Protein AF-A0A8J5TP52-F1 (afdb_monomer)

Solvent-accessible surface area (backbone atoms only — not comparable to full-atom values): 9456 Å² total; per-residue (Å²): 133,86,72,75,62,82,49,72,70,62,74,84,33,36,87,27,84,47,70,35,70,76,68,35,66,65,59,56,48,54,52,48,54,50,52,55,53,56,34,68,36,90,92,50,83,51,65,80,55,38,42,22,53,41,95,36,22,85,38,40,31,18,31,33,12,66,46,39,54,47,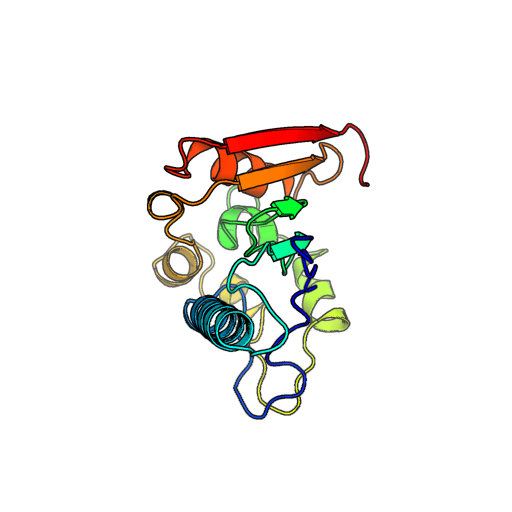69,27,54,42,15,57,96,73,44,74,48,73,59,67,58,66,50,43,53,81,80,64,69,62,46,71,34,60,61,59,63,82,56,49,52,55,75,75,48,72,59,96,44,70,75,48,56,59,34,38,70,71,41,64,73,41,55,64,64,31,46,38,36,32,24,63,64,39,62,81,42,18,32,66,22,34,55,49,45,66,68,46,31,56,26,86,52,64,48,79,46,79,34,76,54,82,130

Foldseek 3Di:
DADADEDEPDQLFQAHADEAEALAVVSLVSVVVVLVVVLPDPVHPSDYFYEYEESRLSTLEYELYAQQCVCAPQDPVLHGDDDCQVCVCVPPVHHPYHYPNSCCCVVVPSDDDVVRVRSGDQLCPAADQHEYEEEPVSPRHRRVRSVVSQVRHPHPNYHYHYYPDHD

Mean predicted aligned error: 6.09 Å

Secondary structure (DSSP, 8-state):
-----EEE---TTTTSSSPB-SS-HHHHHHHHHHHHHHHT-TTS-S--EEEEEGGG--SSEEES--S-HIIIIIEETTEEP-SHHHHHHHHH---SS-B--TTHHHHH--SS-HHHHTTS--GGG--S-EEEEEESTTTTTTHHHHHHHHHH---SSEEEEEESS--

Sequence (167 aa):
MAQYYLFEAADPVGGSERKKGYYSKEVGLDGYDIVEWLASQTWGNGRLALYGASGYAIAIIPVNGMADMYREMASKGGVSEKQFSECYPIFWNWSNNLVEDSLYGTRKHPYFDDYWRSKIPALNKIECPTYIICSWDDHGIHTRGALNAWREISSKEKYLEIHQDQK

Radius of gyration: 16.32 Å; Cα contacts (8 Å, |Δi|>4): 297; chains: 1; bounding box: 40×31×48 Å

Nearest PDB structures (foldseek):
  3ib3-assembly2_B  TM=9.008E-01  e=1.737E-11  Staphylococcus aureus subsp. aureus COL
  3iii-assembly1_A  TM=9.001E-01  e=1.737E-11  Staphylococcus aureus subsp. aureus COL
  3ib3-assembly1_A  TM=8.874E-01  e=2.570E-11  Staphylococcus aureus subsp. aureus COL
  8tav-assembly1_A  TM=5.903E-01  e=5.674E-04  Staphylococcus aureus USA300-0114
  3jwe-assembly1_A  TM=5.433E-01  e=8.961E-04  Homo sapiens

Organism: NCBI:txid485398

InterPro domains:
  IPR000383 Xaa-Pro dipeptidyl-peptidase-like domain [PF02129] (29-56)

Structure (mmCIF, N/CA/C/O backbone):
data_AF-A0A8J5TP52-F1
#
_entry.id   AF-A0A8J5TP52-F1
#
loop_
_atom_site.group_PDB
_atom_site.id
_atom_site.type_symbol
_atom_site.label_atom_id
_atom_site.label_alt_id
_atom_site.label_comp_id
_atom_site.label_asym_id
_atom_site.label_entity_id
_atom_site.label_seq_id
_atom_site.pdbx_PDB_ins_code
_atom_site.Cartn_x
_atom_site.Cartn_y
_atom_site.Cartn_z
_atom_site.occupancy
_atom_site.B_iso_or_equiv
_atom_site.auth_seq_id
_atom_site.auth_comp_id
_atom_site.auth_asym_id
_atom_site.auth_atom_id
_atom_site.pdbx_PDB_model_num
ATOM 1 N N . MET A 1 1 ? -13.549 2.882 29.709 1.00 34.22 1 MET A N 1
ATOM 2 C CA . MET A 1 1 ? -13.096 3.825 28.665 1.00 34.22 1 MET A CA 1
ATOM 3 C C . MET A 1 1 ? -12.302 3.030 27.643 1.00 34.22 1 MET A C 1
ATOM 5 O O . MET A 1 1 ? -11.406 2.311 28.058 1.00 34.22 1 MET A O 1
ATOM 9 N N . ALA A 1 2 ? -12.657 3.076 26.358 1.00 31.14 2 ALA A N 1
ATOM 10 C CA . ALA A 1 2 ? -11.818 2.489 25.315 1.00 31.14 2 ALA A CA 1
ATOM 11 C C . ALA A 1 2 ? -10.663 3.463 25.050 1.00 31.14 2 ALA A C 1
ATOM 13 O O . ALA A 1 2 ? -10.897 4.562 24.553 1.00 31.14 2 ALA A O 1
ATOM 14 N N . GLN A 1 3 ? -9.447 3.105 25.458 1.00 34.34 3 GLN A N 1
ATOM 15 C CA . GLN A 1 3 ? -8.249 3.815 25.020 1.00 34.34 3 GLN A CA 1
ATOM 16 C C . GLN A 1 3 ? -7.985 3.391 23.576 1.00 34.34 3 GLN A C 1
ATOM 18 O O . GLN A 1 3 ? -7.648 2.239 23.316 1.00 34.34 3 GLN A O 1
ATOM 23 N N . TYR A 1 4 ? -8.226 4.302 22.637 1.00 33.44 4 TYR A N 1
ATOM 24 C CA . TYR A 1 4 ? -7.782 4.143 21.259 1.00 33.44 4 TYR A CA 1
ATOM 25 C C . TYR A 1 4 ? -6.332 4.605 21.209 1.00 33.44 4 TYR A C 1
ATOM 27 O O . TYR A 1 4 ? -6.047 5.782 21.424 1.00 33.44 4 TYR A O 1
ATOM 35 N N . TYR A 1 5 ? -5.417 3.671 20.988 1.00 38.84 5 TYR A N 1
ATOM 36 C CA . TYR A 1 5 ? -4.023 4.004 20.747 1.00 38.84 5 TYR A CA 1
ATOM 37 C C . TYR A 1 5 ? -3.851 4.267 19.251 1.00 38.84 5 TYR A C 1
ATOM 39 O O . TYR A 1 5 ? -4.139 3.397 18.429 1.00 38.84 5 TYR A O 1
ATOM 47 N N . LEU A 1 6 ? -3.434 5.487 18.910 1.00 33.88 6 LEU A N 1
ATOM 48 C CA . LEU A 1 6 ? -3.012 5.848 17.563 1.00 33.88 6 LEU A CA 1
ATOM 49 C C . LEU A 1 6 ? -1.550 5.428 17.420 1.00 33.88 6 LEU A C 1
ATOM 51 O O . LEU A 1 6 ? -0.685 5.977 18.101 1.00 33.88 6 LEU A O 1
ATOM 55 N N . PHE A 1 7 ? -1.287 4.446 16.565 1.00 39.75 7 PHE A N 1
ATOM 56 C CA . PHE A 1 7 ? 0.072 4.067 16.203 1.00 39.75 7 PHE A CA 1
ATOM 57 C C . PHE A 1 7 ? 0.377 4.636 14.824 1.00 39.75 7 PHE A C 1
ATOM 59 O O . PHE A 1 7 ? -0.292 4.299 13.848 1.00 39.75 7 PHE A O 1
ATOM 66 N N . GLU A 1 8 ? 1.376 5.511 14.761 1.00 34.34 8 GLU A N 1
ATOM 67 C CA . GLU A 1 8 ? 2.020 5.873 13.507 1.00 34.34 8 GLU A CA 1
ATOM 68 C C . GLU A 1 8 ? 2.921 4.699 13.122 1.00 34.34 8 GLU A C 1
ATOM 70 O O . GLU A 1 8 ? 3.826 4.324 13.873 1.00 34.34 8 GLU A O 1
ATOM 75 N N . ALA A 1 9 ? 2.636 4.062 11.988 1.00 44.00 9 ALA A N 1
ATOM 76 C CA . ALA A 1 9 ? 3.518 3.039 11.454 1.00 44.00 9 ALA A CA 1
ATOM 77 C C . ALA A 1 9 ? 4.800 3.730 10.971 1.00 44.00 9 ALA A C 1
ATOM 79 O O . ALA A 1 9 ? 4.871 4.178 9.835 1.00 44.00 9 ALA A O 1
ATOM 80 N N . ALA A 1 10 ? 5.801 3.865 11.841 1.00 49.28 10 ALA A N 1
ATOM 81 C CA . ALA A 1 10 ? 7.160 4.171 11.411 1.00 49.28 10 ALA A CA 1
ATOM 82 C C . ALA A 1 10 ? 7.679 3.009 10.552 1.00 49.28 10 ALA A C 1
ATOM 84 O O . ALA A 1 10 ? 7.284 1.868 10.789 1.00 49.28 10 ALA A O 1
ATOM 85 N N . ASP A 1 11 ? 8.552 3.294 9.577 1.00 56.56 11 ASP A N 1
ATOM 86 C CA . ASP A 1 11 ? 9.179 2.289 8.709 1.00 56.56 11 ASP A CA 1
ATOM 87 C C . ASP A 1 11 ? 9.684 1.098 9.541 1.00 56.56 11 ASP A C 1
ATOM 89 O O . ASP A 1 11 ? 10.718 1.215 10.212 1.00 56.56 11 ASP A O 1
ATOM 93 N N . PRO A 1 12 ? 8.974 -0.047 9.521 1.00 56.91 12 PRO A N 1
ATOM 94 C CA . PRO A 1 12 ? 9.233 -1.128 10.462 1.00 56.91 12 PRO A CA 1
ATOM 95 C C . PRO A 1 12 ? 10.595 -1.784 10.213 1.00 56.91 12 PRO A C 1
ATOM 97 O O . PRO A 1 12 ? 11.090 -2.534 11.055 1.00 56.91 12 PRO A O 1
ATOM 100 N N . VAL A 1 13 ? 11.230 -1.477 9.075 1.00 59.09 13 VAL A N 1
ATOM 101 C CA . VAL A 1 13 ? 12.462 -2.113 8.616 1.00 59.09 13 VAL A CA 1
ATOM 102 C C . VAL A 1 13 ? 13.685 -1.197 8.734 1.00 59.09 13 VAL A C 1
ATOM 104 O O . VAL A 1 13 ? 14.810 -1.701 8.757 1.00 59.09 13 VAL A O 1
ATOM 107 N N . GLY A 1 14 ? 13.516 0.122 8.879 1.00 58.84 14 GLY A N 1
ATOM 108 C CA . GLY A 1 14 ? 14.626 1.089 8.904 1.00 58.84 14 GLY A CA 1
ATOM 109 C C . GLY A 1 14 ? 15.656 0.823 10.012 1.00 58.84 14 GLY A C 1
ATOM 110 O O . GLY A 1 14 ? 16.861 0.891 9.782 1.00 58.84 14 GLY A O 1
ATOM 111 N N . GLY A 1 15 ? 15.195 0.426 11.200 1.00 67.38 15 GLY A N 1
ATOM 112 C CA . GLY A 1 15 ? 16.063 0.022 12.314 1.00 67.38 15 GLY A CA 1
ATOM 113 C C . GLY A 1 15 ? 16.391 -1.475 12.368 1.00 67.38 15 GLY A C 1
ATOM 114 O O . GLY A 1 15 ? 17.178 -1.892 13.217 1.00 67.38 15 GLY A O 1
ATOM 115 N N . SER A 1 16 ? 15.788 -2.289 11.500 1.00 72.00 16 SER A N 1
ATOM 116 C CA . SER A 1 16 ? 15.846 -3.751 11.583 1.00 72.00 16 SER A CA 1
ATOM 117 C C . SER A 1 16 ? 16.992 -4.352 10.762 1.00 72.00 16 SER A C 1
ATOM 119 O O . SER A 1 16 ? 17.526 -3.722 9.853 1.00 72.00 16 SER A O 1
ATOM 121 N N . GLU A 1 17 ? 17.307 -5.622 11.021 1.00 78.19 17 GLU A N 1
ATOM 122 C CA . GLU A 1 17 ? 18.217 -6.408 10.180 1.00 78.19 17 GLU A CA 1
ATOM 123 C C . GLU A 1 17 ? 17.531 -7.027 8.947 1.00 78.19 17 GLU A C 1
ATOM 125 O O . GLU A 1 17 ? 18.157 -7.800 8.224 1.00 78.19 17 GLU A O 1
ATOM 130 N N . ARG A 1 18 ? 16.249 -6.753 8.668 1.00 79.69 18 ARG A N 1
ATOM 131 C CA . ARG A 1 18 ? 15.592 -7.267 7.453 1.0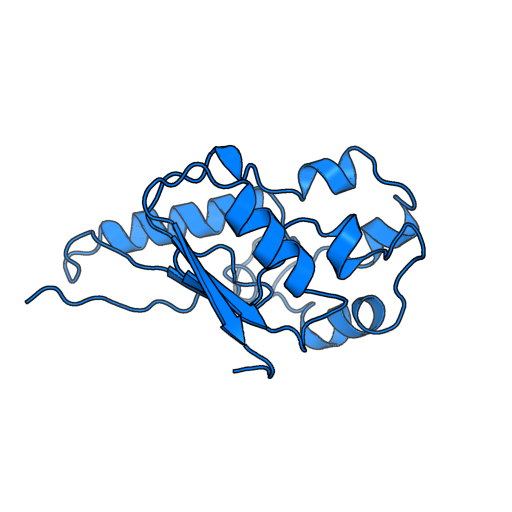0 79.69 18 ARG A CA 1
ATOM 132 C C . ARG A 1 18 ? 15.923 -6.398 6.243 1.00 79.69 18 ARG A C 1
ATOM 134 O O . ARG A 1 18 ? 16.236 -5.219 6.363 1.00 79.69 18 ARG A O 1
ATOM 141 N N . LYS A 1 19 ? 15.828 -6.992 5.050 1.00 83.94 19 LYS A N 1
ATOM 142 C CA . LYS A 1 19 ? 15.932 -6.235 3.798 1.00 83.94 19 LYS A CA 1
ATOM 143 C C . LYS A 1 19 ? 14.686 -5.367 3.637 1.00 83.94 19 LYS A C 1
ATOM 145 O O . LYS A 1 19 ? 13.577 -5.891 3.707 1.00 83.94 19 LYS A O 1
ATOM 150 N N . LYS A 1 20 ? 14.869 -4.075 3.385 1.00 83.12 20 LYS A N 1
ATOM 151 C CA . LYS A 1 20 ? 13.772 -3.128 3.167 1.00 83.12 20 LYS A CA 1
ATOM 152 C C . LYS A 1 20 ? 13.283 -3.205 1.723 1.00 83.12 20 LYS A C 1
ATOM 154 O O . LYS A 1 20 ? 14.081 -3.050 0.803 1.00 83.12 20 LYS A O 1
ATOM 159 N N . GLY A 1 21 ? 11.985 -3.425 1.534 1.00 83.62 21 GLY A N 1
ATOM 160 C CA . GLY A 1 21 ? 11.307 -3.375 0.235 1.00 83.62 21 GLY A CA 1
ATOM 161 C C . GLY A 1 21 ? 10.303 -2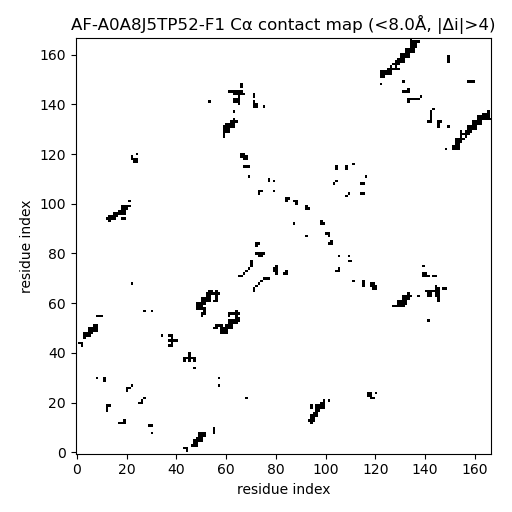.224 0.152 1.00 83.62 21 GLY A C 1
ATOM 162 O O . GLY A 1 21 ? 9.933 -1.641 1.169 1.00 83.62 21 GLY A O 1
ATOM 163 N N . TYR A 1 22 ? 9.840 -1.912 -1.059 1.00 81.69 22 TYR A N 1
ATOM 164 C CA . TYR A 1 22 ? 8.829 -0.880 -1.316 1.00 81.69 22 TYR A CA 1
ATOM 165 C C . TYR A 1 22 ? 7.510 -1.482 -1.792 1.00 81.69 22 TYR A C 1
ATOM 167 O O . TYR A 1 22 ? 7.497 -2.179 -2.811 1.00 81.69 22 TYR A O 1
ATOM 175 N N . TYR A 1 23 ? 6.414 -1.183 -1.074 1.00 80.50 23 TYR A N 1
ATOM 176 C CA . TYR A 1 23 ? 5.044 -1.654 -1.360 1.00 80.50 23 TYR A CA 1
ATOM 177 C C . TYR A 1 23 ? 5.007 -3.129 -1.783 1.00 80.50 23 TYR A C 1
ATOM 179 O O . TYR A 1 23 ? 4.357 -3.517 -2.754 1.00 80.50 23 TYR A O 1
ATOM 187 N N . SER A 1 24 ? 5.784 -3.952 -1.083 1.00 83.75 24 SER A N 1
ATOM 188 C CA . SER A 1 24 ? 5.849 -5.380 -1.336 1.00 83.75 24 SER A CA 1
ATOM 189 C C . SER A 1 24 ? 4.903 -6.121 -0.400 1.00 83.75 24 SER A C 1
ATOM 191 O O . SER A 1 24 ? 4.419 -5.585 0.602 1.00 83.75 24 SER A O 1
ATOM 193 N N . LYS A 1 25 ? 4.650 -7.390 -0.716 1.00 84.06 25 LYS A N 1
ATOM 194 C CA . LYS A 1 25 ? 3.850 -8.262 0.143 1.00 84.06 25 LYS A CA 1
ATOM 195 C C . LYS A 1 25 ? 4.460 -8.381 1.542 1.00 84.06 25 LYS A C 1
ATOM 197 O O . LYS A 1 25 ? 3.723 -8.423 2.518 1.00 84.06 25 LYS A O 1
ATOM 202 N N . GLU A 1 26 ? 5.785 -8.421 1.629 1.00 83.88 26 GLU A N 1
ATOM 203 C CA . GLU A 1 26 ? 6.536 -8.529 2.880 1.00 83.88 26 GLU A CA 1
ATOM 204 C C . GLU A 1 26 ? 6.273 -7.326 3.788 1.00 83.88 26 GLU A C 1
ATOM 206 O O . GLU A 1 26 ? 5.971 -7.524 4.957 1.00 83.88 26 GLU A O 1
ATOM 211 N N . VAL A 1 27 ? 6.259 -6.104 3.240 1.00 81.44 27 VAL A N 1
ATOM 212 C CA . VAL A 1 27 ? 5.909 -4.892 4.005 1.00 81.44 27 VAL A CA 1
ATOM 213 C C . VAL A 1 27 ? 4.484 -4.983 4.562 1.00 81.44 27 VAL A C 1
ATOM 215 O O . VAL A 1 27 ? 4.234 -4.615 5.708 1.00 81.44 27 VAL A O 1
ATOM 218 N N . GLY A 1 28 ? 3.543 -5.519 3.778 1.00 81.50 28 GLY A N 1
ATOM 219 C CA . GLY A 1 28 ? 2.177 -5.764 4.247 1.00 81.50 28 GLY A CA 1
ATOM 220 C C . GLY A 1 28 ? 2.094 -6.804 5.373 1.00 81.50 28 GLY A C 1
ATOM 221 O O . GLY A 1 28 ? 1.282 -6.652 6.283 1.00 81.50 28 GLY A O 1
ATOM 222 N N . LEU A 1 29 ? 2.938 -7.841 5.335 1.00 84.94 29 LEU A N 1
ATOM 223 C CA . LEU A 1 29 ? 3.023 -8.855 6.392 1.00 84.94 29 LEU A CA 1
ATOM 224 C C . LEU A 1 29 ? 3.668 -8.303 7.666 1.00 84.94 29 LEU A C 1
ATOM 226 O O . LEU A 1 29 ? 3.164 -8.576 8.749 1.00 84.94 29 LEU A O 1
ATOM 230 N N . ASP A 1 30 ? 4.708 -7.477 7.548 1.00 83.31 30 ASP A N 1
ATOM 231 C CA . ASP A 1 30 ? 5.301 -6.797 8.704 1.00 83.31 30 ASP A CA 1
ATOM 232 C C . ASP A 1 30 ? 4.255 -5.899 9.398 1.00 83.31 30 ASP A C 1
ATOM 234 O O . ASP A 1 30 ? 4.154 -5.884 10.625 1.00 83.31 30 ASP A O 1
ATOM 238 N N . GLY A 1 31 ? 3.409 -5.207 8.623 1.00 81.44 31 GLY A N 1
ATOM 239 C CA . GLY A 1 31 ? 2.272 -4.450 9.157 1.00 81.44 31 GLY A CA 1
ATOM 240 C C . GLY A 1 31 ? 1.238 -5.328 9.873 1.00 81.44 31 GLY A C 1
ATOM 241 O O . GLY A 1 31 ? 0.761 -4.961 10.947 1.00 81.44 31 GLY A O 1
ATOM 242 N N . TYR A 1 32 ? 0.917 -6.501 9.318 1.00 85.12 32 TYR A N 1
ATOM 243 C CA . TYR A 1 32 ? 0.036 -7.482 9.962 1.00 85.12 32 TYR A CA 1
ATOM 244 C C . TYR A 1 32 ? 0.605 -7.968 11.303 1.00 85.12 32 TYR A C 1
ATOM 246 O O . TYR A 1 32 ? -0.101 -7.937 12.310 1.00 85.12 32 TYR A O 1
ATOM 254 N N . ASP A 1 33 ? 1.886 -8.345 11.341 1.00 87.50 33 ASP A N 1
ATOM 255 C CA . ASP A 1 33 ? 2.553 -8.827 12.555 1.00 87.50 33 ASP A CA 1
ATOM 256 C C . ASP A 1 33 ? 2.544 -7.762 13.665 1.00 87.50 33 ASP A C 1
ATOM 258 O O . ASP A 1 33 ? 2.317 -8.077 14.835 1.00 87.50 33 ASP A O 1
ATOM 262 N N . ILE A 1 34 ? 2.731 -6.486 13.303 1.00 86.19 34 ILE A N 1
ATOM 263 C CA . ILE A 1 34 ? 2.638 -5.357 14.241 1.00 86.19 34 ILE A CA 1
ATOM 264 C C . ILE A 1 34 ? 1.224 -5.225 14.808 1.00 86.19 34 ILE A C 1
ATOM 266 O O . ILE A 1 34 ? 1.072 -5.048 16.018 1.00 86.19 34 ILE A O 1
ATOM 270 N N . VAL A 1 35 ? 0.190 -5.319 13.967 1.00 86.31 35 VAL A N 1
ATOM 271 C CA . VAL A 1 35 ? -1.212 -5.247 14.409 1.00 86.31 35 VAL A CA 1
ATOM 272 C C . VAL A 1 35 ? -1.537 -6.383 15.371 1.00 86.31 35 VAL A C 1
ATOM 274 O O . VAL A 1 35 ? -2.070 -6.125 16.449 1.00 86.31 35 VAL A O 1
ATOM 277 N N . GLU A 1 36 ? -1.178 -7.617 15.027 1.00 89.88 36 GLU A N 1
ATOM 278 C CA . GLU A 1 36 ? -1.424 -8.783 15.881 1.00 89.88 36 GLU A CA 1
ATOM 279 C C . GLU A 1 36 ? -0.681 -8.666 17.216 1.00 89.88 36 GLU A C 1
ATOM 281 O O . GLU A 1 36 ? -1.256 -8.896 18.286 1.00 89.88 36 GLU A O 1
ATOM 286 N N . TRP A 1 37 ? 0.585 -8.236 17.179 1.00 90.81 37 TRP A N 1
ATOM 287 C CA . TRP A 1 37 ? 1.359 -8.004 18.392 1.00 90.81 37 TRP A CA 1
ATOM 288 C C . TRP A 1 37 ? 0.700 -6.941 19.271 1.00 90.81 37 TRP A C 1
ATOM 290 O O . TRP A 1 37 ? 0.450 -7.211 20.446 1.00 90.81 37 TRP A O 1
ATOM 300 N N . LEU A 1 38 ? 0.351 -5.777 18.715 1.00 89.44 38 LEU A N 1
ATOM 301 C CA . LEU A 1 38 ? -0.314 -4.689 19.439 1.00 89.44 38 LEU A CA 1
ATOM 302 C C . LEU A 1 38 ? -1.667 -5.122 20.022 1.00 89.44 38 LEU A C 1
ATOM 304 O O . LEU A 1 38 ? -1.995 -4.758 21.152 1.00 89.44 38 LEU A O 1
ATOM 308 N N . ALA A 1 39 ? -2.439 -5.925 19.289 1.00 90.44 39 ALA A N 1
ATOM 309 C CA . ALA A 1 39 ? -3.752 -6.391 19.723 1.00 90.44 39 ALA A CA 1
ATOM 310 C C . ALA A 1 39 ? -3.661 -7.339 20.931 1.00 90.44 39 ALA A C 1
ATOM 312 O O . ALA A 1 39 ? -4.580 -7.386 21.749 1.00 90.44 39 ALA A O 1
ATOM 313 N N . SER A 1 40 ? -2.545 -8.059 21.078 1.00 94.06 40 SER A N 1
ATOM 314 C CA . SER A 1 40 ? -2.314 -8.996 22.186 1.00 94.06 40 SER A CA 1
ATOM 315 C C . SER A 1 40 ? -1.835 -8.353 23.495 1.00 94.06 40 SER A C 1
ATOM 317 O O . SER A 1 40 ? -1.728 -9.038 24.515 1.00 94.06 40 SER A O 1
ATOM 319 N N . GLN A 1 41 ? -1.532 -7.053 23.503 1.00 94.69 41 GLN A N 1
ATOM 320 C CA . GLN A 1 41 ? -0.914 -6.414 24.661 1.00 94.69 41 GLN A CA 1
ATOM 321 C C . GLN A 1 41 ? -1.900 -6.213 25.819 1.00 94.69 41 GLN A C 1
ATOM 323 O O . GLN A 1 41 ? -3.021 -5.744 25.633 1.00 94.69 41 GLN A O 1
ATOM 328 N N . THR A 1 42 ? -1.457 -6.483 27.052 1.00 95.56 42 THR A N 1
ATOM 329 C CA . THR A 1 42 ? -2.314 -6.442 28.257 1.00 95.56 42 THR A CA 1
ATOM 330 C C . THR A 1 42 ? -2.796 -5.043 28.638 1.00 95.56 42 THR A C 1
ATOM 332 O O . THR A 1 42 ? -3.717 -4.902 29.437 1.00 95.56 42 THR A O 1
ATOM 335 N N . TRP A 1 43 ? -2.148 -4.006 28.110 1.00 92.12 43 TRP A N 1
ATOM 336 C CA . TRP A 1 43 ? -2.525 -2.606 28.303 1.00 92.12 43 TRP A CA 1
ATOM 337 C C . TRP A 1 43 ? -3.528 -2.107 27.249 1.00 92.12 43 TRP A C 1
ATOM 339 O O . TRP A 1 43 ? -4.042 -0.999 27.377 1.00 92.12 43 TRP A O 1
ATOM 349 N N . GLY A 1 44 ? -3.829 -2.910 26.224 1.00 88.38 44 GLY A N 1
ATOM 350 C CA . GLY A 1 44 ? -4.835 -2.622 25.207 1.00 88.38 44 GLY A CA 1
ATOM 351 C C . GLY A 1 44 ? -6.148 -3.375 25.442 1.00 88.38 44 GLY A C 1
ATOM 352 O O . GLY A 1 44 ? -6.253 -4.266 26.279 1.00 88.38 44 GLY A O 1
ATOM 353 N N . ASN A 1 45 ? -7.172 -3.029 24.662 1.00 89.50 45 ASN A N 1
ATOM 354 C CA . ASN A 1 45 ? -8.452 -3.751 24.623 1.00 89.50 45 ASN A CA 1
ATOM 355 C C . ASN A 1 45 ? -8.589 -4.658 23.382 1.00 89.50 45 ASN A C 1
ATOM 357 O O . ASN A 1 45 ? -9.700 -5.070 23.043 1.00 89.50 45 ASN A O 1
ATOM 361 N N . GLY A 1 46 ? -7.483 -4.896 22.669 1.00 88.69 46 GLY A N 1
ATOM 362 C CA . GLY A 1 46 ? -7.434 -5.672 21.429 1.00 88.69 46 GLY A CA 1
ATOM 363 C C . GLY A 1 46 ? -8.036 -4.994 20.195 1.00 88.69 46 GLY A C 1
ATOM 364 O O . GLY A 1 46 ? -8.074 -5.608 19.135 1.00 88.69 46 GLY A O 1
ATOM 365 N N . ARG A 1 47 ? -8.514 -3.745 20.291 1.00 87.81 47 ARG A N 1
ATOM 366 C CA . ARG A 1 47 ? -9.034 -2.980 19.147 1.00 87.81 47 ARG A CA 1
ATOM 367 C C . ARG A 1 47 ? -8.037 -1.907 18.742 1.00 87.81 47 ARG A C 1
ATOM 369 O O . ARG A 1 47 ? -7.638 -1.087 19.564 1.00 87.81 47 ARG A O 1
ATOM 376 N N . LEU A 1 48 ? -7.687 -1.889 17.463 1.00 84.62 48 LEU A N 1
ATOM 377 C CA . LEU A 1 48 ? -6.697 -0.978 16.904 1.00 84.62 48 LEU A CA 1
ATOM 378 C C . LEU A 1 48 ? -7.291 -0.193 15.741 1.00 84.62 48 LEU A C 1
ATOM 380 O O . LEU A 1 48 ? -8.114 -0.704 14.982 1.00 84.62 48 LEU A O 1
ATOM 384 N N . ALA A 1 49 ? -6.835 1.045 15.601 1.00 84.25 49 ALA A N 1
ATOM 385 C CA . ALA A 1 49 ? -7.006 1.838 14.399 1.00 84.25 49 ALA A CA 1
ATOM 386 C C . ALA A 1 49 ? -5.614 2.240 13.914 1.00 84.25 49 ALA A C 1
ATOM 388 O O . ALA A 1 49 ? -4.799 2.731 14.693 1.00 84.25 49 ALA A O 1
ATOM 389 N N . LEU A 1 50 ? -5.353 2.010 12.631 1.00 82.88 50 LEU A N 1
ATOM 390 C CA . LEU A 1 50 ? -4.129 2.451 11.977 1.00 82.88 50 LEU A CA 1
ATOM 391 C C . LEU A 1 50 ? -4.413 3.720 11.190 1.00 82.88 50 LEU A C 1
ATOM 393 O O . LEU A 1 50 ? -5.395 3.780 10.449 1.00 82.88 50 LEU A O 1
ATOM 397 N N . TYR A 1 51 ? -3.520 4.687 11.314 1.00 83.69 51 TYR A N 1
ATOM 398 C CA . TYR A 1 51 ? -3.512 5.921 10.546 1.00 83.69 51 TYR A CA 1
ATOM 399 C C . TYR A 1 51 ? -2.129 6.086 9.929 1.00 83.69 51 TYR A C 1
ATOM 401 O O . TYR A 1 51 ? -1.123 5.819 10.585 1.00 83.69 51 TYR A O 1
ATOM 409 N N . GLY A 1 52 ? -2.076 6.538 8.682 1.00 81.56 52 GLY A N 1
ATOM 410 C CA . GLY A 1 52 ? -0.806 6.777 8.016 1.00 81.56 52 GLY A CA 1
ATOM 411 C C . GLY A 1 52 ? -0.977 7.583 6.745 1.00 81.56 52 GLY A C 1
ATOM 412 O O . GLY A 1 52 ? -2.009 7.492 6.075 1.00 81.56 52 GLY A O 1
ATOM 413 N N . ALA A 1 53 ? 0.049 8.367 6.426 1.00 82.69 53 ALA A N 1
ATOM 414 C CA . ALA A 1 53 ? 0.091 9.194 5.233 1.00 82.69 53 ALA A CA 1
ATOM 415 C C . ALA A 1 53 ? 1.101 8.660 4.209 1.00 82.69 53 ALA A C 1
ATOM 417 O O . ALA A 1 53 ? 2.123 8.079 4.583 1.00 82.69 53 ALA A O 1
ATOM 418 N N . SER A 1 54 ? 0.846 8.890 2.918 1.00 82.44 54 SER A N 1
ATOM 419 C CA . SER A 1 54 ? 1.792 8.589 1.834 1.00 82.44 54 SER A CA 1
ATOM 420 C C . SER A 1 54 ? 2.251 7.113 1.839 1.00 82.44 54 SER A C 1
ATOM 422 O O . SER A 1 54 ? 1.422 6.204 1.738 1.00 82.44 54 SER A O 1
ATOM 424 N N . GLY A 1 55 ? 3.558 6.859 1.982 1.00 71.38 55 GLY A N 1
ATOM 425 C CA . GLY A 1 55 ? 4.181 5.535 2.128 1.00 71.38 55 GLY A CA 1
ATOM 426 C C . GLY A 1 55 ? 3.552 4.646 3.204 1.00 71.38 55 GLY A C 1
ATOM 427 O O . GLY A 1 55 ? 3.512 3.426 3.061 1.00 71.38 55 GLY A O 1
ATOM 428 N N . TYR A 1 56 ? 3.020 5.267 4.256 1.00 68.69 56 TYR A N 1
ATOM 4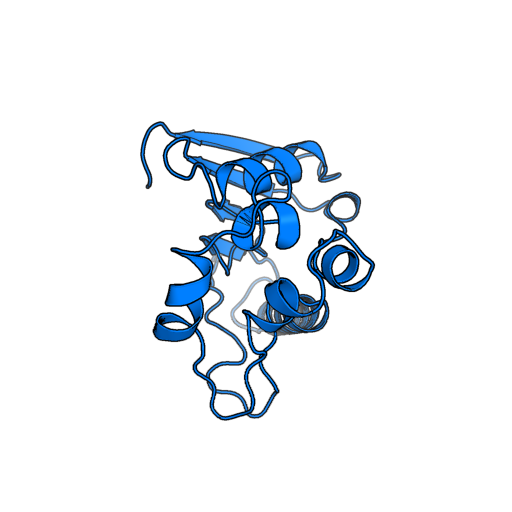29 C CA . TYR A 1 56 ? 2.457 4.599 5.428 1.00 68.69 56 TYR A CA 1
ATOM 430 C C . TYR A 1 56 ? 0.940 4.440 5.364 1.00 68.69 56 TYR A C 1
ATOM 432 O O . TYR A 1 56 ? 0.331 3.928 6.300 1.00 68.69 56 TYR A O 1
ATOM 440 N N . ALA A 1 57 ? 0.308 4.826 4.255 1.00 69.19 57 ALA A N 1
ATOM 441 C CA . ALA A 1 57 ? -1.133 4.696 4.053 1.00 69.19 57 ALA A CA 1
ATOM 442 C C . ALA A 1 57 ? -1.607 3.238 3.841 1.00 69.19 57 ALA A C 1
ATOM 444 O O . ALA A 1 57 ? -2.695 3.000 3.320 1.00 69.19 57 ALA A O 1
ATOM 445 N N . ILE A 1 58 ? -0.823 2.247 4.275 1.00 64.88 58 ILE A N 1
ATOM 446 C CA . ILE A 1 58 ? -1.264 0.864 4.488 1.00 64.88 58 ILE A CA 1
ATOM 447 C C . ILE A 1 58 ? -1.993 0.834 5.843 1.00 64.88 58 ILE A C 1
ATOM 449 O O . ILE A 1 58 ? -1.497 0.315 6.840 1.00 64.88 58 ILE A O 1
ATOM 453 N N . ALA A 1 59 ? -3.145 1.502 5.897 1.00 70.06 59 ALA A N 1
ATOM 454 C CA . ALA A 1 59 ? -3.818 1.873 7.136 1.00 70.06 59 ALA A CA 1
ATOM 455 C C . ALA A 1 59 ? -5.348 1.788 7.012 1.00 70.06 59 ALA A C 1
ATOM 457 O O . ALA A 1 59 ? -5.900 1.738 5.915 1.00 70.06 59 ALA A O 1
ATOM 458 N N . ILE A 1 60 ? -6.030 1.807 8.162 1.00 74.69 60 ILE A N 1
ATOM 459 C CA . ILE A 1 60 ? -7.498 1.890 8.270 1.00 74.69 60 ILE A CA 1
ATOM 460 C C . ILE A 1 60 ? -7.986 3.320 7.975 1.00 74.69 60 ILE A C 1
ATOM 462 O O . ILE A 1 60 ? -9.070 3.525 7.428 1.00 74.69 60 ILE A O 1
ATOM 466 N N . ILE A 1 61 ? -7.167 4.317 8.308 1.00 77.00 61 ILE A N 1
ATOM 467 C CA . ILE A 1 61 ? -7.375 5.725 7.978 1.00 77.00 61 ILE A CA 1
ATOM 468 C C . ILE A 1 61 ? -6.210 6.177 7.084 1.00 77.00 61 ILE A C 1
ATOM 470 O O . ILE A 1 61 ? -5.258 6.792 7.577 1.00 77.00 61 ILE A O 1
ATOM 474 N N . PRO A 1 62 ? -6.205 5.797 5.793 1.00 79.31 62 PRO A N 1
ATOM 475 C CA . PRO A 1 62 ? -5.152 6.202 4.878 1.00 79.31 62 PRO A CA 1
ATOM 476 C C . PRO A 1 62 ? -5.340 7.664 4.467 1.00 79.31 62 PRO A C 1
ATOM 478 O O . PRO A 1 62 ? -6.405 8.059 3.984 1.00 79.31 62 PRO A O 1
ATOM 481 N N . VAL A 1 63 ? -4.281 8.456 4.612 1.00 80.81 63 VAL A N 1
ATOM 482 C CA . VAL A 1 63 ? -4.214 9.839 4.130 1.00 80.81 63 VAL A CA 1
ATOM 483 C C . VAL A 1 63 ? -3.320 9.886 2.912 1.00 80.81 63 VAL A C 1
ATOM 485 O O . VAL A 1 63 ? -2.149 9.530 2.991 1.00 80.81 63 VAL A O 1
ATOM 488 N N . ASN A 1 64 ? -3.860 10.319 1.776 1.00 81.38 64 ASN A N 1
ATOM 489 C CA . ASN A 1 64 ? -3.102 10.454 0.537 1.00 81.38 64 ASN A CA 1
ATOM 490 C C . ASN A 1 64 ? -2.260 9.193 0.251 1.00 81.38 64 ASN A C 1
ATOM 492 O O . ASN A 1 64 ? -1.036 9.235 0.170 1.00 81.38 64 ASN A O 1
ATOM 496 N N . GLY A 1 65 ? -2.920 8.037 0.168 1.00 83.38 65 GLY A N 1
ATOM 497 C CA . GLY A 1 65 ? -2.254 6.758 -0.068 1.00 83.38 65 GLY A CA 1
ATOM 498 C C . GLY A 1 65 ? -2.078 6.423 -1.546 1.00 83.38 65 GLY A C 1
ATOM 499 O O . GLY A 1 65 ? -2.959 6.680 -2.363 1.00 83.38 65 GLY A O 1
ATOM 500 N N . MET A 1 66 ? -0.954 5.789 -1.879 1.00 87.69 66 MET A N 1
ATOM 501 C CA . MET A 1 66 ? -0.733 5.131 -3.173 1.00 87.69 66 MET A CA 1
ATOM 502 C C . MET A 1 66 ? -1.168 3.658 -3.107 1.00 87.69 66 MET A C 1
ATOM 504 O O . MET A 1 66 ? -0.969 2.994 -2.092 1.00 87.69 66 MET A O 1
ATOM 508 N N . ALA A 1 67 ? -1.729 3.142 -4.199 1.00 86.44 67 ALA A N 1
ATOM 509 C CA . ALA A 1 67 ? -2.127 1.742 -4.359 1.00 86.44 67 ALA A CA 1
ATOM 510 C C . ALA A 1 67 ? -1.548 1.088 -5.629 1.00 86.44 67 ALA A C 1
ATOM 512 O O . ALA A 1 67 ? -1.593 -0.128 -5.771 1.00 86.44 67 ALA A O 1
ATOM 513 N N . ASP A 1 68 ? -0.990 1.859 -6.562 1.00 91.19 68 ASP A N 1
ATOM 514 C CA . ASP A 1 68 ? -0.410 1.332 -7.801 1.00 91.19 68 ASP A CA 1
ATOM 515 C C . ASP A 1 68 ? 0.907 2.043 -8.108 1.00 91.19 68 ASP A C 1
ATOM 517 O O . ASP A 1 68 ? 0.933 3.057 -8.808 1.00 91.19 68 ASP A O 1
ATOM 521 N N . MET A 1 69 ? 2.015 1.487 -7.600 1.00 90.19 69 MET A N 1
ATOM 522 C CA . MET A 1 69 ? 3.348 2.085 -7.752 1.00 90.19 69 MET A CA 1
ATOM 523 C C . MET A 1 69 ? 3.706 2.427 -9.198 1.00 90.19 69 MET A C 1
ATOM 525 O O . MET A 1 69 ? 4.377 3.435 -9.427 1.00 90.19 69 MET A O 1
ATOM 529 N N . TYR A 1 70 ? 3.264 1.624 -10.172 1.00 93.62 70 TYR A N 1
ATOM 530 C CA . TYR A 1 70 ? 3.580 1.879 -11.573 1.00 93.62 70 TYR A CA 1
ATOM 531 C C . TYR A 1 70 ? 2.899 3.145 -12.073 1.00 93.62 70 TYR A C 1
ATOM 533 O O . TYR A 1 70 ? 3.561 4.004 -12.642 1.00 93.62 70 TYR A O 1
ATOM 541 N N . ARG A 1 71 ? 1.582 3.263 -11.868 1.00 93.56 71 ARG A N 1
ATOM 542 C CA . ARG A 1 71 ? 0.777 4.358 -12.441 1.00 93.56 71 ARG A CA 1
ATOM 543 C C . ARG A 1 71 ? 0.800 5.639 -11.611 1.00 93.56 71 ARG A C 1
ATOM 545 O O . ARG A 1 71 ? 0.345 6.672 -12.098 1.00 93.56 71 ARG A O 1
ATOM 552 N N . GLU A 1 72 ? 1.261 5.560 -10.366 1.00 90.94 72 GLU A N 1
ATOM 553 C CA . GLU A 1 72 ? 1.183 6.654 -9.391 1.00 90.94 72 GLU A CA 1
ATOM 554 C C . GLU A 1 72 ? 2.560 7.239 -9.080 1.00 90.94 72 GLU A C 1
ATOM 556 O O . GLU A 1 72 ? 2.716 8.458 -9.074 1.00 90.94 72 GLU A O 1
ATOM 561 N N . MET A 1 73 ? 3.595 6.408 -8.945 1.00 89.25 73 MET A N 1
ATOM 562 C CA . MET A 1 73 ? 4.953 6.878 -8.661 1.00 89.25 73 MET A CA 1
ATOM 563 C C . MET A 1 73 ? 5.854 6.764 -9.889 1.00 89.25 73 MET A C 1
ATOM 565 O O . MET A 1 73 ? 6.263 7.790 -10.427 1.00 89.25 73 MET A O 1
ATOM 569 N N . ALA A 1 74 ? 6.072 5.553 -10.404 1.00 91.31 74 ALA A N 1
ATOM 570 C CA . ALA A 1 74 ? 7.104 5.283 -11.404 1.00 91.31 74 ALA A CA 1
ATOM 571 C C . ALA A 1 74 ? 6.813 5.863 -12.797 1.00 91.31 74 ALA A C 1
ATOM 573 O O . ALA A 1 74 ? 7.734 6.242 -13.523 1.00 91.31 74 ALA A O 1
ATOM 574 N N . SER A 1 75 ? 5.553 5.889 -13.228 1.00 92.00 75 SER A N 1
ATOM 575 C CA . SER A 1 75 ? 5.175 6.292 -14.583 1.00 92.00 75 SER A CA 1
ATOM 576 C C . SER A 1 75 ? 3.779 6.901 -14.647 1.00 92.00 75 SER A C 1
ATOM 578 O O . SER A 1 75 ? 2.834 6.427 -14.026 1.00 92.00 75 SER A O 1
ATOM 580 N N . LYS A 1 76 ? 3.622 7.948 -15.458 1.00 91.69 76 LYS A N 1
ATOM 581 C CA . LYS A 1 76 ? 2.344 8.628 -15.692 1.00 91.69 76 LYS A CA 1
ATOM 582 C C . LYS A 1 76 ? 1.928 8.389 -17.135 1.00 91.69 76 LYS A C 1
ATOM 584 O O . LYS A 1 76 ? 2.587 8.846 -18.063 1.00 91.69 76 LYS A O 1
ATOM 589 N N . GLY A 1 77 ? 0.880 7.587 -17.332 1.00 89.56 77 GLY A N 1
ATOM 590 C CA . GLY A 1 77 ? 0.438 7.193 -18.677 1.00 89.56 77 GLY A CA 1
ATOM 591 C C . GLY A 1 77 ? 1.501 6.437 -19.491 1.00 89.56 77 GLY A C 1
ATOM 592 O O . GLY A 1 77 ? 1.481 6.497 -20.714 1.00 89.56 77 GLY A O 1
ATOM 593 N N . GLY A 1 78 ? 2.444 5.758 -18.824 1.00 87.88 78 GLY A N 1
ATOM 594 C CA . GLY A 1 78 ? 3.573 5.062 -19.460 1.00 87.88 78 GLY A CA 1
ATOM 595 C C . GLY A 1 78 ? 4.821 5.926 -19.687 1.00 87.88 78 GLY A C 1
ATOM 596 O O . GLY A 1 78 ? 5.843 5.408 -20.127 1.00 87.88 78 GLY A O 1
ATOM 597 N N . VAL A 1 79 ? 4.776 7.222 -19.363 1.00 91.44 79 VAL A N 1
ATOM 598 C CA . VAL A 1 79 ? 5.960 8.091 -19.354 1.00 91.44 79 VAL A CA 1
ATOM 599 C C . VAL A 1 79 ? 6.638 7.986 -17.993 1.00 91.44 79 VAL A C 1
ATOM 601 O O . VAL A 1 79 ? 6.006 8.266 -16.975 1.00 91.44 79 VAL A O 1
ATOM 604 N N . SER A 1 80 ? 7.916 7.599 -17.974 1.00 90.12 80 SER A N 1
ATOM 605 C CA . SER A 1 80 ? 8.713 7.525 -16.743 1.00 90.12 80 SER A CA 1
ATOM 606 C C . SER A 1 80 ? 8.720 8.866 -16.020 1.00 90.12 80 SER A C 1
ATOM 608 O O . SER A 1 80 ? 9.045 9.898 -16.612 1.00 90.12 80 SER A O 1
ATOM 610 N N . GLU A 1 81 ? 8.420 8.836 -14.729 1.00 90.94 81 GLU A N 1
ATOM 611 C CA . GLU A 1 81 ? 8.563 9.991 -13.856 1.00 90.94 81 GLU A CA 1
ATOM 612 C C . GLU A 1 81 ? 10.031 10.122 -13.415 1.00 90.94 81 GLU A C 1
ATOM 614 O O . GLU A 1 81 ? 10.706 9.113 -13.210 1.00 90.94 81 GLU A O 1
ATOM 619 N N . LYS A 1 82 ? 10.552 11.354 -13.376 1.00 88.06 82 LYS A N 1
ATOM 620 C CA . LYS A 1 82 ? 11.993 11.633 -13.214 1.00 88.06 82 LYS A CA 1
ATOM 621 C C . LYS A 1 82 ? 12.325 12.662 -12.131 1.00 88.06 82 LYS A C 1
ATOM 623 O O . LYS A 1 82 ? 13.483 13.013 -11.965 1.00 88.06 82 LYS A O 1
ATOM 628 N N . GLN A 1 83 ? 11.333 13.204 -11.438 1.00 88.31 83 GLN A N 1
ATOM 629 C CA . GLN A 1 83 ? 11.530 14.201 -10.390 1.00 88.31 83 GLN A CA 1
ATOM 630 C C . GLN A 1 83 ? 11.451 13.520 -9.026 1.00 88.31 83 GLN A C 1
ATOM 632 O O . GLN A 1 83 ? 12.477 13.266 -8.396 1.00 88.31 83 GLN A O 1
ATOM 637 N N . PHE A 1 84 ? 10.242 13.172 -8.590 1.00 86.62 84 PHE A N 1
ATOM 638 C CA . PHE A 1 84 ? 10.009 12.607 -7.270 1.00 86.62 84 PHE A CA 1
ATOM 639 C C . PHE A 1 84 ? 10.659 11.231 -7.120 1.00 86.62 84 PHE A C 1
ATOM 641 O O . PHE A 1 84 ? 11.339 10.975 -6.135 1.00 86.62 84 PHE A O 1
ATOM 648 N N . SER A 1 85 ? 10.537 10.357 -8.118 1.00 86.75 85 SER A N 1
ATOM 649 C CA . SER A 1 85 ? 11.104 9.005 -8.076 1.00 86.75 85 SER A CA 1
ATOM 650 C C . SER A 1 85 ? 12.632 9.014 -7.996 1.00 86.75 85 SER A C 1
ATOM 652 O O . SER A 1 85 ? 13.206 8.140 -7.352 1.00 86.75 85 SER A O 1
ATOM 654 N N . GLU A 1 86 ? 13.297 9.998 -8.615 1.00 87.38 86 GLU A N 1
ATOM 655 C CA . GLU A 1 86 ? 14.761 10.128 -8.569 1.00 87.38 86 GLU A CA 1
ATOM 656 C C . GLU A 1 86 ? 15.257 10.709 -7.238 1.00 87.38 86 GLU A C 1
ATOM 658 O O . GLU A 1 86 ? 16.327 10.319 -6.770 1.00 87.38 86 GLU A O 1
ATOM 663 N N . CYS A 1 87 ? 14.484 11.589 -6.589 1.00 87.94 87 CYS A N 1
ATOM 664 C CA . CYS A 1 87 ? 14.847 12.130 -5.277 1.00 87.94 87 CYS A CA 1
ATOM 665 C C . CYS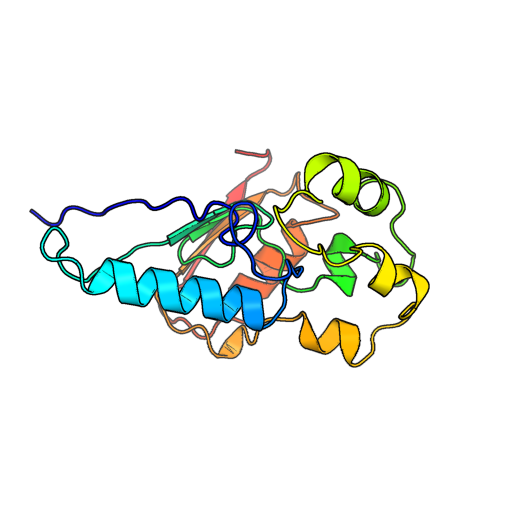 A 1 87 ? 14.393 11.246 -4.104 1.00 87.94 87 CYS A C 1
ATOM 667 O O . CYS A 1 87 ? 14.993 11.304 -3.034 1.00 87.94 87 CYS A O 1
ATOM 669 N N . TYR A 1 88 ? 13.397 10.380 -4.297 1.00 85.62 88 TYR A N 1
ATOM 670 C CA . TYR A 1 88 ? 12.852 9.500 -3.262 1.00 85.62 88 TYR A CA 1
ATOM 671 C C . TYR A 1 88 ? 13.918 8.654 -2.533 1.00 85.62 88 TYR A C 1
ATOM 673 O O . TYR A 1 88 ? 13.912 8.651 -1.299 1.00 85.62 88 TYR A O 1
ATOM 681 N N . PRO A 1 89 ? 14.893 8.016 -3.224 1.00 83.81 89 PRO A N 1
ATOM 682 C CA . PRO A 1 89 ? 16.020 7.354 -2.568 1.00 83.81 89 PRO A CA 1
ATOM 683 C C . PRO A 1 89 ? 16.785 8.224 -1.573 1.00 83.81 89 PRO A C 1
ATOM 685 O O . PRO A 1 89 ? 17.218 7.730 -0.539 1.00 83.81 89 PRO A O 1
ATOM 688 N N . ILE A 1 90 ? 16.969 9.508 -1.883 1.00 83.56 90 ILE A N 1
ATOM 689 C CA . ILE A 1 90 ? 17.786 10.425 -1.079 1.00 83.56 90 ILE A CA 1
ATOM 690 C C . ILE A 1 90 ? 17.159 10.617 0.304 1.00 83.56 90 ILE A C 1
ATOM 692 O O . ILE A 1 90 ? 17.878 10.727 1.293 1.00 83.56 90 ILE A O 1
ATOM 696 N N . PHE A 1 91 ? 15.829 10.632 0.367 1.00 81.44 91 PHE A N 1
ATOM 697 C CA . PHE A 1 91 ? 15.086 10.878 1.598 1.00 81.44 91 PHE A CA 1
ATOM 698 C C . PHE A 1 91 ? 14.709 9.594 2.341 1.00 81.44 91 PHE A C 1
ATOM 700 O O . PHE A 1 91 ? 14.580 9.622 3.562 1.00 81.44 91 PHE A O 1
ATOM 707 N N . TRP A 1 92 ? 14.524 8.478 1.622 1.00 78.19 92 TRP A N 1
ATOM 708 C CA . TRP A 1 92 ? 13.857 7.296 2.179 1.00 78.19 92 TRP A CA 1
ATOM 709 C C . TRP A 1 92 ? 14.635 5.977 2.042 1.00 78.19 92 TRP A C 1
ATOM 711 O O . TRP A 1 92 ? 14.226 4.986 2.653 1.00 78.19 92 TRP A O 1
ATOM 721 N N . ASN A 1 93 ? 15.779 5.924 1.341 1.00 81.38 93 ASN A N 1
ATOM 722 C CA . ASN A 1 93 ? 16.616 4.713 1.273 1.00 81.38 93 ASN A CA 1
ATOM 723 C C . ASN A 1 93 ? 17.593 4.599 2.457 1.00 81.38 93 ASN A C 1
ATOM 725 O O . ASN A 1 93 ? 18.807 4.520 2.262 1.00 81.38 93 ASN A O 1
ATOM 729 N N . TRP A 1 94 ? 17.074 4.528 3.682 1.00 78.44 94 TRP A N 1
ATOM 730 C CA . TRP A 1 94 ? 17.877 4.212 4.866 1.00 78.44 94 TRP A CA 1
ATOM 731 C C . TRP A 1 94 ? 17.359 2.962 5.574 1.00 78.44 94 TRP A C 1
ATOM 733 O O . TRP A 1 94 ? 16.162 2.815 5.814 1.00 78.44 94 TRP A O 1
ATOM 743 N N . SER A 1 95 ? 18.279 2.048 5.878 1.00 83.31 95 SER A N 1
ATOM 744 C CA . SER A 1 95 ? 18.071 0.879 6.731 1.00 83.31 95 SER A CA 1
ATOM 745 C C . SER A 1 95 ? 19.418 0.421 7.298 1.00 83.31 95 SER A C 1
ATOM 747 O O . SER A 1 95 ? 20.466 0.691 6.707 1.00 83.31 95 SER A O 1
ATOM 749 N N . ASN A 1 96 ? 19.392 -0.304 8.418 1.00 85.19 96 ASN A N 1
ATOM 750 C CA . ASN A 1 96 ? 20.555 -1.019 8.951 1.00 85.19 96 ASN A CA 1
ATOM 751 C C . ASN A 1 96 ? 20.966 -2.241 8.097 1.00 85.19 96 ASN A C 1
ATOM 753 O O . ASN A 1 96 ? 21.999 -2.853 8.368 1.00 85.19 96 ASN A O 1
ATOM 757 N N . ASN A 1 97 ? 20.194 -2.600 7.062 1.00 86.44 97 ASN A N 1
ATOM 758 C CA . ASN A 1 97 ? 20.532 -3.639 6.084 1.00 86.44 97 ASN A CA 1
ATOM 759 C C . ASN A 1 97 ? 20.214 -3.187 4.636 1.00 86.44 97 ASN A C 1
ATOM 761 O O . ASN A 1 97 ? 19.989 -2.009 4.366 1.00 86.44 97 ASN A O 1
ATOM 765 N N . LEU A 1 98 ? 20.240 -4.114 3.671 1.00 87.56 98 LEU A N 1
ATOM 766 C CA . LEU A 1 98 ? 19.987 -3.861 2.254 1.00 87.56 98 LEU A CA 1
ATOM 767 C C . LEU A 1 98 ? 18.608 -3.233 2.031 1.00 87.56 98 LEU A C 1
ATOM 769 O O . LEU A 1 98 ? 17.592 -3.754 2.491 1.00 87.56 98 LEU A O 1
ATOM 773 N N . VAL A 1 99 ? 18.586 -2.169 1.234 1.00 87.44 99 VAL A N 1
ATOM 774 C CA . VAL A 1 99 ? 17.369 -1.489 0.784 1.00 87.44 99 VAL A CA 1
ATOM 775 C C . VAL A 1 99 ? 17.142 -1.797 -0.695 1.00 87.44 99 VAL A C 1
ATOM 777 O O . VAL A 1 99 ? 18.087 -1.770 -1.485 1.00 87.44 99 VAL A O 1
ATOM 780 N N . GLU A 1 100 ? 15.899 -2.104 -1.072 1.00 86.94 100 GLU A N 1
ATOM 781 C CA . GLU A 1 100 ? 15.479 -2.216 -2.469 1.00 86.94 100 GLU A CA 1
ATOM 782 C C . GLU A 1 100 ? 15.822 -0.919 -3.210 1.00 86.94 100 GLU A C 1
ATOM 784 O O . GLU A 1 100 ? 15.524 0.185 -2.761 1.00 86.94 100 GLU A O 1
ATOM 789 N N . ASP A 1 101 ? 16.445 -1.044 -4.377 1.00 88.44 101 ASP A N 1
ATOM 790 C CA . ASP A 1 101 ? 16.643 0.095 -5.261 1.00 88.44 101 ASP A CA 1
ATOM 791 C C . ASP A 1 101 ? 15.289 0.492 -5.864 1.00 88.44 101 ASP A C 1
ATOM 793 O O . ASP A 1 101 ? 14.778 -0.183 -6.758 1.00 88.44 101 ASP A O 1
ATOM 797 N N . SER A 1 102 ? 14.699 1.586 -5.377 1.00 83.38 102 SER A N 1
ATOM 798 C CA . SER A 1 102 ? 13.376 2.048 -5.816 1.00 83.38 102 SER A CA 1
ATOM 799 C C . SER A 1 102 ? 13.310 2.398 -7.309 1.00 83.38 102 SER A C 1
ATOM 801 O O . SER A 1 102 ? 12.227 2.385 -7.893 1.00 83.38 102 SER A O 1
ATOM 803 N N . LEU A 1 103 ? 14.452 2.650 -7.959 1.00 88.81 103 LEU A N 1
ATOM 804 C CA . LEU A 1 103 ? 14.544 2.908 -9.396 1.00 88.81 103 LEU A CA 1
ATOM 805 C C . LEU A 1 103 ? 14.764 1.628 -10.219 1.00 88.81 103 LEU A C 1
ATOM 807 O O . LEU A 1 103 ? 14.723 1.678 -11.453 1.00 88.81 103 LEU A O 1
ATOM 811 N N . TYR A 1 104 ? 14.992 0.475 -9.578 1.00 91.12 104 TYR A N 1
ATOM 812 C CA . TYR A 1 104 ? 15.136 -0.813 -10.260 1.00 91.12 104 TYR A CA 1
ATOM 813 C C . TYR A 1 104 ? 13.930 -1.100 -11.151 1.00 91.12 104 TYR A C 1
ATOM 815 O O . TYR A 1 104 ? 14.108 -1.379 -12.339 1.00 91.12 104 TYR A O 1
ATOM 823 N N . GLY A 1 105 ? 12.725 -0.961 -10.590 1.00 90.25 105 GLY A N 1
ATOM 824 C CA . GLY A 1 105 ? 11.467 -1.156 -11.301 1.00 90.25 105 GLY A CA 1
ATOM 825 C C . GLY A 1 105 ? 11.408 -0.320 -12.570 1.00 90.25 105 GLY A C 1
ATOM 826 O O . GLY A 1 105 ? 11.288 -0.859 -13.663 1.00 90.25 105 GLY A O 1
ATOM 827 N N . THR A 1 106 ? 11.599 0.993 -12.452 1.00 90.19 106 THR A N 1
ATOM 828 C CA . THR A 1 106 ? 11.537 1.918 -13.593 1.00 90.19 106 THR A CA 1
ATOM 829 C C . THR A 1 106 ? 12.548 1.575 -14.692 1.00 90.19 106 THR A C 1
ATOM 831 O O . THR A 1 106 ? 12.239 1.687 -15.877 1.00 90.19 106 THR A O 1
ATOM 834 N N . ARG A 1 107 ? 13.759 1.123 -14.332 1.00 91.50 107 ARG A N 1
ATOM 835 C CA . ARG A 1 107 ? 14.820 0.813 -15.309 1.00 91.50 107 ARG A CA 1
ATOM 836 C C . ARG A 1 107 ? 14.705 -0.571 -15.943 1.00 91.50 107 ARG A C 1
ATOM 838 O O . ARG A 1 107 ? 15.165 -0.750 -17.069 1.00 91.50 107 ARG A O 1
ATOM 845 N N . LYS A 1 108 ? 14.199 -1.568 -15.214 1.00 95.62 108 LYS A N 1
ATOM 846 C CA . LYS A 1 108 ? 14.160 -2.975 -15.658 1.00 95.62 108 LYS A CA 1
ATOM 847 C C . LYS A 1 108 ? 12.778 -3.437 -16.103 1.00 95.62 108 LYS A C 1
ATOM 849 O O . LYS A 1 108 ? 12.698 -4.344 -16.923 1.00 95.62 108 LYS A O 1
ATOM 854 N N . HIS A 1 109 ? 11.736 -2.758 -15.644 1.00 94.69 109 HIS A N 1
ATOM 855 C CA . HIS A 1 109 ? 10.336 -3.029 -15.938 1.00 94.69 109 HIS A CA 1
ATOM 856 C C . HIS A 1 109 ? 9.681 -1.754 -16.506 1.00 94.69 109 HIS A C 1
ATOM 858 O O . HIS A 1 109 ? 8.881 -1.109 -15.835 1.00 94.69 109 HIS A O 1
ATOM 864 N N . PRO A 1 110 ? 10.023 -1.319 -17.736 1.00 92.62 110 PRO A N 1
ATOM 865 C CA . PRO A 1 110 ? 9.498 -0.065 -18.298 1.00 92.62 110 PRO A CA 1
ATOM 866 C C . PRO A 1 110 ? 7.985 -0.109 -18.588 1.00 92.62 110 PRO A C 1
ATOM 868 O O . PRO A 1 110 ? 7.328 0.928 -18.697 1.00 92.62 110 PRO A O 1
ATOM 871 N N . TYR A 1 111 ? 7.418 -1.309 -18.703 1.00 94.56 111 TYR A N 1
ATOM 872 C CA . TYR A 1 111 ? 6.000 -1.540 -18.957 1.00 94.56 111 TYR A CA 1
ATOM 873 C C . TYR A 1 111 ? 5.328 -2.179 -17.750 1.00 94.56 111 TYR A C 1
ATOM 875 O O . TYR A 1 111 ? 5.988 -2.777 -16.906 1.00 94.56 111 TYR A O 1
ATOM 883 N N . PHE A 1 112 ? 3.999 -2.091 -17.701 1.00 95.88 112 PHE A N 1
ATOM 884 C CA . PHE A 1 112 ? 3.215 -2.760 -16.672 1.00 95.88 112 PHE A CA 1
ATOM 885 C C . PHE A 1 112 ? 3.239 -4.283 -16.862 1.00 95.88 112 PHE A C 1
ATOM 887 O O . PHE A 1 112 ? 2.515 -4.826 -17.700 1.00 95.88 112 PHE A O 1
ATOM 894 N N . ASP A 1 113 ? 4.059 -4.958 -16.066 1.00 96.06 113 ASP A N 1
ATOM 895 C CA . ASP A 1 113 ? 4.248 -6.404 -16.053 1.00 96.06 113 ASP A CA 1
ATOM 896 C C . ASP A 1 113 ? 4.000 -6.986 -14.649 1.00 96.06 113 ASP A C 1
ATOM 898 O O . ASP A 1 113 ? 3.427 -6.330 -13.772 1.00 96.06 113 ASP A O 1
ATOM 902 N N . ASP A 1 114 ? 4.389 -8.241 -14.436 1.00 96.25 114 ASP A N 1
ATOM 903 C CA . ASP A 1 114 ? 4.121 -8.946 -13.183 1.00 96.25 114 ASP A CA 1
ATOM 904 C C . ASP A 1 114 ? 4.892 -8.380 -11.983 1.00 96.25 114 ASP A C 1
ATOM 906 O O . ASP A 1 114 ? 4.391 -8.477 -10.862 1.00 96.25 114 ASP A O 1
ATOM 910 N N . TYR A 1 115 ? 6.036 -7.716 -12.197 1.00 94.12 115 TYR A N 1
ATOM 911 C CA . TYR A 1 115 ? 6.754 -7.014 -11.126 1.00 94.12 115 TYR A CA 1
ATOM 912 C C . TYR A 1 115 ? 5.919 -5.852 -10.579 1.00 94.12 115 TYR A C 1
ATOM 914 O O . TYR A 1 115 ? 5.768 -5.686 -9.369 1.00 94.12 115 TYR A O 1
ATOM 922 N N . TRP A 1 116 ? 5.315 -5.058 -11.463 1.00 94.12 116 TRP A N 1
ATOM 923 C CA . TRP A 1 116 ? 4.435 -3.974 -11.029 1.00 94.12 116 TRP A CA 1
ATOM 924 C C . TRP A 1 116 ? 3.119 -4.488 -10.472 1.00 94.12 116 TRP A C 1
ATOM 926 O O . TRP A 1 116 ? 2.619 -3.959 -9.481 1.00 94.12 116 TRP A O 1
ATOM 936 N N . ARG A 1 117 ? 2.570 -5.547 -11.074 1.00 94.62 117 ARG A N 1
ATOM 937 C CA . ARG A 1 117 ? 1.339 -6.185 -10.604 1.00 94.62 117 ARG A CA 1
ATOM 938 C C . ARG A 1 117 ? 1.495 -6.731 -9.181 1.00 94.62 117 A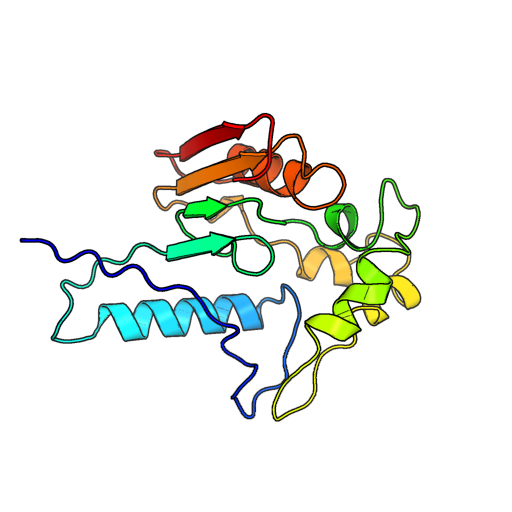RG A C 1
ATOM 940 O O . ARG A 1 117 ? 0.546 -6.638 -8.411 1.00 94.62 117 ARG A O 1
ATOM 947 N N . SER A 1 118 ? 2.675 -7.236 -8.805 1.00 91.19 118 SER A N 1
ATOM 948 C CA . SER A 1 118 ? 2.932 -7.730 -7.443 1.00 91.19 118 SER A CA 1
ATOM 949 C C . SER A 1 118 ? 2.990 -6.635 -6.376 1.00 91.19 118 SER A C 1
ATOM 951 O O . SER A 1 118 ? 2.931 -6.952 -5.192 1.00 91.19 118 SER A O 1
ATOM 953 N N . LYS A 1 119 ? 3.112 -5.364 -6.778 1.00 88.94 119 LYS A N 1
ATOM 954 C CA . LYS A 1 119 ? 3.136 -4.194 -5.884 1.00 88.94 119 LYS A CA 1
ATOM 955 C C . LYS A 1 119 ? 1.775 -3.490 -5.776 1.00 88.94 119 LYS A C 1
ATOM 957 O O . LYS A 1 119 ? 1.684 -2.413 -5.194 1.00 88.94 119 LYS A O 1
ATOM 962 N N . ILE A 1 120 ? 0.721 -4.082 -6.343 1.00 90.50 120 ILE A N 1
ATOM 963 C CA . ILE A 1 120 ? -0.663 -3.627 -6.170 1.00 90.50 120 ILE A CA 1
ATOM 964 C C . ILE A 1 120 ? -1.291 -4.442 -5.029 1.00 90.50 120 ILE A C 1
ATOM 966 O O . ILE A 1 120 ? -1.329 -5.675 -5.116 1.00 90.50 120 ILE A O 1
ATOM 970 N N . PRO A 1 121 ? -1.801 -3.802 -3.961 1.00 88.62 121 PRO A N 1
ATOM 971 C CA . PRO A 1 121 ? -2.483 -4.508 -2.893 1.00 88.62 121 PRO A CA 1
ATOM 972 C C . PRO A 1 121 ? -3.812 -5.079 -3.400 1.00 88.62 121 PRO A C 1
ATOM 974 O O . PRO A 1 121 ? -4.475 -4.510 -4.267 1.00 88.62 121 PRO A O 1
ATOM 977 N N . ALA A 1 122 ? -4.244 -6.200 -2.824 1.00 90.44 122 ALA A N 1
ATOM 978 C CA . ALA A 1 122 ? -5.543 -6.792 -3.129 1.00 90.44 122 ALA A CA 1
ATOM 979 C C . ALA A 1 122 ? -6.677 -5.983 -2.467 1.00 90.44 122 ALA A C 1
ATOM 981 O O . ALA A 1 122 ? -7.265 -6.418 -1.481 1.00 90.44 122 ALA A O 1
ATOM 982 N N . LEU A 1 123 ? -6.966 -4.786 -2.989 1.00 90.69 123 LEU A N 1
ATOM 983 C CA . LEU A 1 123 ? -7.908 -3.822 -2.403 1.00 90.69 123 LEU A CA 1
ATOM 984 C C . LEU A 1 123 ? -9.290 -4.431 -2.139 1.00 90.69 123 LEU A C 1
ATOM 986 O O . LEU A 1 123 ? -9.874 -4.217 -1.081 1.00 90.69 123 LEU A O 1
ATOM 990 N N . ASN A 1 124 ? -9.777 -5.278 -3.045 1.00 93.38 124 ASN A N 1
ATOM 991 C CA . ASN A 1 124 ? -11.059 -5.972 -2.907 1.00 93.38 124 ASN A CA 1
ATOM 992 C C . ASN A 1 124 ? -11.129 -6.961 -1.724 1.00 93.38 124 ASN A C 1
ATOM 994 O O . ASN A 1 124 ? -12.207 -7.473 -1.430 1.00 93.38 124 ASN A O 1
ATOM 998 N N . LYS A 1 125 ? -10.011 -7.257 -1.056 1.00 92.06 125 LYS A N 1
ATOM 999 C CA . LYS A 1 125 ? -9.952 -8.067 0.171 1.00 92.06 125 LYS A CA 1
ATOM 1000 C C . LYS A 1 125 ? -10.029 -7.215 1.441 1.00 92.06 125 LYS A C 1
ATOM 1002 O O . LYS A 1 125 ? -10.091 -7.768 2.533 1.00 92.06 125 LYS A O 1
ATOM 1007 N N . ILE A 1 126 ? -10.002 -5.887 1.316 1.00 90.06 126 ILE A N 1
ATOM 1008 C CA . ILE A 1 126 ? -10.100 -4.965 2.446 1.00 90.06 126 ILE A CA 1
ATOM 1009 C C . ILE A 1 126 ? -11.579 -4.778 2.787 1.00 90.06 126 ILE A C 1
ATOM 1011 O O . ILE A 1 126 ? -12.333 -4.138 2.050 1.00 90.06 126 ILE A O 1
ATOM 1015 N N . GLU A 1 127 ? -11.985 -5.368 3.909 1.00 93.88 127 GLU A N 1
ATOM 1016 C CA . GLU A 1 127 ? -13.371 -5.379 4.395 1.00 93.88 127 GLU A CA 1
ATOM 1017 C C . GLU A 1 127 ? -13.571 -4.554 5.674 1.00 93.88 127 GLU A C 1
ATOM 1019 O O . GLU A 1 127 ? -14.709 -4.256 6.037 1.00 93.88 127 GLU A O 1
ATOM 1024 N N . CYS A 1 128 ? -12.488 -4.167 6.357 1.00 90.44 128 CYS A N 1
ATOM 1025 C CA . CYS A 1 128 ? -12.563 -3.385 7.588 1.00 90.44 128 CYS A CA 1
ATOM 1026 C C . CYS A 1 128 ? -13.141 -1.978 7.336 1.00 90.44 128 CYS A C 1
ATOM 1028 O O . CYS A 1 128 ? -12.971 -1.426 6.242 1.00 90.44 128 CYS A O 1
ATOM 1030 N N . PRO A 1 129 ? -13.820 -1.360 8.322 1.00 93.75 129 PRO A N 1
ATOM 1031 C CA . PRO A 1 129 ? -14.235 0.039 8.219 1.00 93.75 129 PRO A CA 1
ATOM 1032 C C . PRO A 1 129 ? -13.042 0.915 7.842 1.00 93.75 129 PRO A C 1
ATOM 1034 O O . PRO A 1 129 ? -11.965 0.714 8.389 1.00 93.75 129 PRO A O 1
ATOM 1037 N N . THR A 1 130 ? -13.199 1.827 6.885 1.00 91.94 130 THR A N 1
ATOM 1038 C CA . THR A 1 130 ? -12.079 2.612 6.336 1.00 91.94 130 THR A CA 1
ATOM 1039 C C . THR A 1 130 ? -12.491 4.067 6.128 1.00 91.94 130 THR A C 1
ATOM 1041 O O . THR A 1 130 ? -13.547 4.349 5.557 1.00 91.94 130 THR A O 1
ATOM 1044 N N . TYR A 1 131 ? -11.640 5.003 6.548 1.00 93.81 131 TYR A N 1
ATOM 1045 C CA . TYR A 1 131 ? -11.840 6.439 6.339 1.00 93.81 131 TYR A CA 1
ATOM 1046 C C . TYR A 1 131 ? -10.692 7.007 5.506 1.00 93.81 131 TYR A C 1
ATOM 1048 O O . TYR A 1 131 ? -9.595 7.209 6.017 1.00 93.81 131 TYR A O 1
ATOM 1056 N N . ILE A 1 132 ? -10.922 7.220 4.212 1.00 92.56 132 ILE A N 1
ATOM 1057 C CA . ILE A 1 132 ? -9.877 7.653 3.279 1.00 92.56 132 ILE A CA 1
ATOM 1058 C C . ILE A 1 132 ? -9.878 9.175 3.186 1.00 92.56 132 ILE A C 1
ATOM 1060 O O . ILE A 1 132 ? -10.898 9.772 2.845 1.00 92.56 132 ILE A O 1
ATOM 1064 N N . ILE A 1 133 ? -8.726 9.791 3.443 1.00 92.62 133 ILE A N 1
ATOM 1065 C CA . IL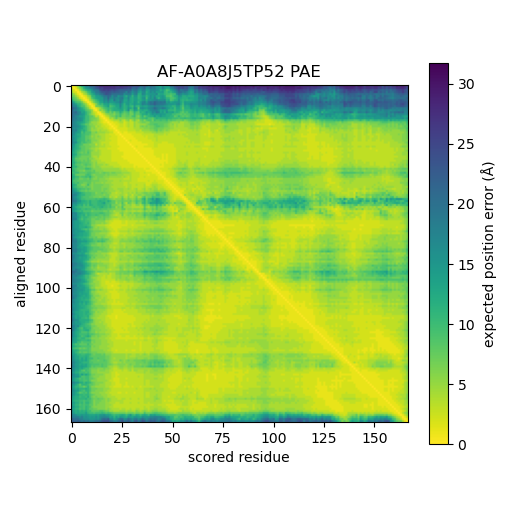E A 1 133 ? -8.512 11.229 3.266 1.00 92.62 133 ILE A CA 1
ATOM 1066 C C . ILE A 1 133 ? -7.660 11.429 2.014 1.00 92.62 133 ILE A C 1
ATOM 1068 O O . ILE A 1 133 ? -6.637 10.770 1.831 1.00 92.62 133 ILE A O 1
ATOM 1072 N N . CYS A 1 134 ? -8.091 12.328 1.138 1.00 91.44 134 CYS A N 1
ATOM 1073 C CA . CYS A 1 134 ? -7.444 12.636 -0.130 1.00 91.44 134 CYS A CA 1
ATOM 1074 C C . CYS A 1 134 ? -7.337 14.157 -0.316 1.00 91.44 134 CYS A C 1
ATOM 1076 O O . CYS A 1 134 ? -8.200 14.908 0.133 1.00 91.44 134 CYS A O 1
ATOM 1078 N N . SER A 1 135 ? -6.328 14.622 -1.045 1.00 90.44 135 SER A N 1
ATOM 1079 C CA . SER A 1 135 ? -6.235 16.004 -1.522 1.00 90.44 135 SER A CA 1
ATOM 1080 C C . SER A 1 135 ? -6.187 16.065 -3.049 1.00 90.44 135 SER A C 1
ATOM 1082 O O . SER A 1 135 ? -5.651 15.162 -3.700 1.00 90.44 135 SER A O 1
ATOM 1084 N N . TRP A 1 136 ? -6.768 17.121 -3.622 1.00 90.75 136 TRP A N 1
ATOM 1085 C CA . TRP A 1 136 ? -6.631 17.448 -5.042 1.00 90.75 136 TRP A CA 1
ATOM 1086 C C . TRP A 1 136 ? -5.237 17.976 -5.389 1.00 90.75 136 TRP A C 1
ATOM 1088 O O . TRP A 1 136 ? -4.792 17.767 -6.515 1.00 90.75 136 TRP A O 1
ATOM 1098 N N . ASP A 1 137 ? -4.549 18.603 -4.431 1.00 89.50 137 ASP A N 1
ATOM 1099 C CA . ASP A 1 137 ? -3.191 19.137 -4.607 1.00 89.50 137 ASP A CA 1
ATOM 1100 C C . ASP A 1 137 ? -2.123 18.028 -4.665 1.00 89.50 137 ASP A C 1
ATOM 1102 O O . ASP A 1 137 ? -1.028 18.216 -5.178 1.00 89.50 137 ASP A O 1
ATOM 1106 N N . ASP A 1 138 ? -2.471 16.807 -4.242 1.00 86.50 138 ASP A N 1
ATOM 1107 C CA . ASP A 1 138 ? -1.601 15.622 -4.325 1.00 86.50 138 ASP A CA 1
ATOM 1108 C C . ASP A 1 138 ? -1.641 14.923 -5.702 1.00 86.50 138 ASP A C 1
ATOM 1110 O O . ASP A 1 138 ? -1.419 13.708 -5.865 1.00 86.50 138 ASP A O 1
ATOM 1114 N N . HIS A 1 139 ? -2.014 15.691 -6.726 1.00 86.25 139 HIS A N 1
ATOM 1115 C CA . HIS A 1 139 ? -2.105 15.187 -8.079 1.00 86.25 139 HIS A CA 1
ATOM 1116 C C . HIS A 1 139 ? -0.716 14.811 -8.596 1.00 86.25 139 HIS A C 1
ATOM 1118 O O . HIS A 1 139 ? 0.246 15.565 -8.500 1.00 86.25 139 HIS A O 1
ATOM 1124 N N . GLY A 1 140 ? -0.624 13.636 -9.216 1.00 85.62 140 GLY A N 1
ATOM 1125 C CA . GLY A 1 140 ? 0.632 13.116 -9.751 1.00 85.62 140 GLY A CA 1
ATOM 1126 C C . GLY A 1 140 ? 1.352 12.142 -8.823 1.00 85.62 140 GLY A C 1
ATOM 1127 O O . GLY A 1 140 ? 2.275 11.483 -9.295 1.00 85.62 140 GLY A O 1
ATOM 1128 N N . ILE A 1 141 ? 0.909 11.974 -7.572 1.00 87.38 141 ILE A N 1
ATOM 1129 C CA . ILE A 1 141 ? 1.351 10.864 -6.719 1.00 87.38 141 ILE A CA 1
ATOM 1130 C C . ILE A 1 141 ? 0.136 10.160 -6.115 1.00 87.38 141 ILE A C 1
ATOM 1132 O O . ILE A 1 141 ? -0.252 9.094 -6.595 1.00 87.38 141 ILE A O 1
ATOM 1136 N N . HIS A 1 142 ? -0.515 10.744 -5.109 1.00 91.31 142 HIS A N 1
ATOM 1137 C CA . HIS A 1 142 ? -1.422 9.978 -4.255 1.00 91.31 142 HIS A CA 1
ATOM 1138 C C . HIS A 1 142 ? -2.908 10.090 -4.607 1.00 91.31 142 HIS A C 1
ATOM 1140 O O . HIS A 1 142 ? -3.652 9.140 -4.354 1.00 91.31 142 HIS A O 1
ATOM 1146 N N . THR A 1 143 ? -3.369 11.182 -5.235 1.00 92.31 143 THR A N 1
ATOM 1147 C CA . THR A 1 143 ? -4.812 11.399 -5.488 1.00 92.31 143 THR A CA 1
ATOM 1148 C C . THR A 1 143 ? -5.460 10.224 -6.226 1.00 92.31 143 THR A C 1
ATOM 1150 O O . THR A 1 143 ? -6.540 9.760 -5.863 1.00 92.31 143 THR A O 1
ATOM 1153 N N . ARG A 1 144 ? -4.794 9.692 -7.259 1.00 93.38 144 ARG A N 1
ATOM 1154 C CA . ARG A 1 144 ? -5.307 8.544 -8.022 1.00 93.38 144 ARG A CA 1
ATOM 1155 C C . ARG A 1 144 ? -5.433 7.294 -7.143 1.00 93.38 144 ARG A C 1
ATOM 1157 O O . ARG A 1 144 ? -6.445 6.597 -7.244 1.00 93.38 144 ARG A O 1
ATOM 1164 N N . GLY A 1 145 ? -4.429 7.025 -6.312 1.00 91.94 145 GLY A N 1
ATOM 1165 C CA . GLY A 1 145 ? -4.377 5.853 -5.440 1.00 91.94 145 GLY A CA 1
ATOM 1166 C C . GLY A 1 145 ? -5.487 5.874 -4.407 1.00 91.94 145 GLY A C 1
ATOM 1167 O O . GLY A 1 145 ? -6.259 4.920 -4.325 1.00 91.94 145 GLY A O 1
ATOM 1168 N N . ALA A 1 146 ? -5.651 6.999 -3.713 1.00 92.31 146 ALA A N 1
ATOM 1169 C CA . ALA A 1 146 ? -6.689 7.181 -2.704 1.00 92.31 146 ALA A CA 1
ATOM 1170 C C . ALA A 1 146 ? -8.105 7.000 -3.285 1.00 92.31 146 ALA A C 1
ATOM 1172 O O . ALA A 1 146 ? -8.924 6.267 -2.725 1.00 92.31 146 ALA A O 1
ATOM 1173 N N . LEU A 1 147 ? -8.387 7.599 -4.450 1.00 94.56 147 LEU A N 1
ATOM 1174 C CA . LEU A 1 147 ? -9.693 7.477 -5.109 1.00 94.56 147 LEU A CA 1
ATOM 1175 C C . LEU A 1 147 ? -9.971 6.053 -5.613 1.00 94.56 147 LEU A C 1
ATOM 1177 O O . LEU A 1 147 ? -11.095 5.557 -5.488 1.00 94.56 147 LEU A O 1
ATOM 1181 N N . ASN A 1 148 ? -8.965 5.379 -6.177 1.00 94.00 148 ASN A N 1
ATOM 1182 C CA . ASN A 1 148 ? -9.109 3.993 -6.625 1.00 94.00 148 ASN A CA 1
ATOM 1183 C C . ASN A 1 148 ? -9.283 3.037 -5.443 1.00 94.00 148 ASN A C 1
ATOM 1185 O O . ASN A 1 148 ? -10.160 2.179 -5.501 1.00 94.00 148 ASN A O 1
ATOM 1189 N N . ALA A 1 149 ? -8.523 3.227 -4.362 1.00 92.56 149 ALA A N 1
ATOM 1190 C CA . ALA A 1 149 ? -8.679 2.470 -3.129 1.00 92.56 149 ALA A CA 1
ATOM 1191 C C . ALA A 1 149 ? -10.107 2.595 -2.595 1.00 92.56 149 ALA A C 1
ATOM 1193 O O . ALA A 1 149 ? -10.782 1.581 -2.427 1.00 92.56 149 ALA A O 1
ATOM 119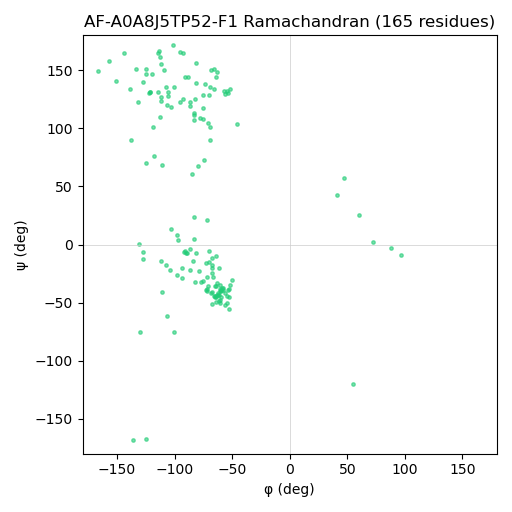4 N N . TRP A 1 150 ? -10.630 3.816 -2.443 1.00 94.94 150 TRP A N 1
ATOM 1195 C CA . TRP A 1 150 ? -12.007 4.012 -1.980 1.00 94.94 150 TRP A CA 1
ATOM 1196 C C . TRP A 1 150 ? -13.031 3.292 -2.865 1.00 94.94 150 TRP A C 1
ATOM 1198 O O . TRP A 1 150 ? -13.964 2.658 -2.365 1.00 94.94 150 TRP A O 1
ATOM 1208 N N . ARG A 1 151 ? -12.850 3.334 -4.189 1.00 95.56 151 ARG A N 1
ATOM 1209 C CA . ARG A 1 151 ? -13.738 2.642 -5.128 1.00 95.56 151 ARG A CA 1
ATOM 1210 C C . ARG A 1 151 ? -13.671 1.119 -4.973 1.00 95.56 151 ARG A C 1
ATOM 1212 O O . ARG A 1 151 ? -14.720 0.480 -4.975 1.00 95.56 151 ARG A O 1
ATOM 1219 N N . GLU A 1 152 ? -12.473 0.557 -4.845 1.00 95.50 152 GLU A N 1
ATOM 1220 C CA . GLU A 1 152 ? -12.209 -0.880 -5.008 1.00 95.50 152 GLU A CA 1
ATOM 1221 C C . GLU A 1 152 ? -12.254 -1.698 -3.716 1.00 95.50 152 GLU A C 1
ATOM 1223 O O . GLU A 1 152 ? -12.451 -2.912 -3.795 1.00 95.50 152 GLU A O 1
ATOM 1228 N N . ILE A 1 153 ? -12.117 -1.078 -2.539 1.00 95.00 153 ILE A N 1
ATOM 1229 C CA . ILE A 1 153 ? -12.280 -1.814 -1.280 1.00 95.00 153 ILE A CA 1
ATOM 1230 C C . ILE A 1 153 ? -13.712 -2.336 -1.109 1.00 95.00 153 ILE A C 1
ATOM 1232 O O . ILE A 1 153 ? -14.695 -1.665 -1.458 1.00 95.00 153 ILE A O 1
ATOM 1236 N N . SER A 1 154 ? -13.811 -3.524 -0.514 1.00 96.38 154 SER A N 1
ATOM 1237 C CA . SER A 1 154 ? -15.071 -4.237 -0.263 1.00 96.38 154 SER A CA 1
ATOM 1238 C C . SER A 1 154 ? -15.749 -3.833 1.048 1.00 96.38 154 SER A C 1
ATOM 1240 O O . SER A 1 154 ? -16.855 -4.294 1.337 1.00 96.38 154 SER A O 1
ATOM 1242 N N . SER A 1 155 ? -15.111 -2.967 1.840 1.00 95.31 155 SER A N 1
ATOM 1243 C CA . SER A 1 155 ? -15.674 -2.429 3.076 1.00 95.31 155 SER A CA 1
ATOM 1244 C C . SER A 1 155 ? -17.049 -1.798 2.853 1.00 95.31 155 SER A C 1
ATOM 1246 O O . SER A 1 155 ? -17.244 -0.966 1.962 1.00 95.31 155 SER A O 1
ATOM 1248 N N . LYS A 1 156 ? -18.008 -2.193 3.696 1.00 96.75 156 LYS A N 1
ATOM 1249 C CA . LYS A 1 156 ? -19.362 -1.619 3.716 1.00 96.75 156 LYS A CA 1
ATOM 1250 C C . LYS A 1 156 ? -19.403 -0.274 4.437 1.00 96.75 156 LYS A C 1
ATOM 1252 O O . LYS A 1 156 ? -20.297 0.525 4.185 1.00 96.75 156 LYS A O 1
ATOM 1257 N N . GLU A 1 157 ? -18.430 -0.029 5.309 1.00 96.25 157 GLU A N 1
ATOM 1258 C CA . GLU A 1 157 ? -18.286 1.190 6.100 1.00 96.25 157 GLU A CA 1
ATOM 1259 C C . GLU A 1 157 ? -17.067 1.962 5.592 1.00 96.25 157 GLU A C 1
ATOM 1261 O O . GLU A 1 157 ? -16.035 2.046 6.259 1.00 96.25 157 GLU A O 1
ATOM 1266 N N . LYS A 1 158 ? -17.179 2.484 4.365 1.00 95.62 158 LYS A N 1
ATOM 1267 C CA . LYS A 1 158 ? -16.124 3.268 3.722 1.00 95.62 158 LYS A CA 1
ATOM 1268 C C . LYS A 1 158 ? -16.537 4.711 3.496 1.00 95.62 158 LYS A C 1
ATOM 1270 O O . LYS A 1 158 ? -17.584 4.992 2.916 1.00 95.62 158 LYS A O 1
ATOM 1275 N N . TYR A 1 159 ? -15.660 5.621 3.886 1.00 96.44 159 TYR A N 1
ATOM 1276 C CA . TYR A 1 159 ? -15.859 7.059 3.767 1.00 96.44 159 TYR A CA 1
ATOM 1277 C C . TYR A 1 159 ? -14.691 7.680 3.004 1.00 96.44 159 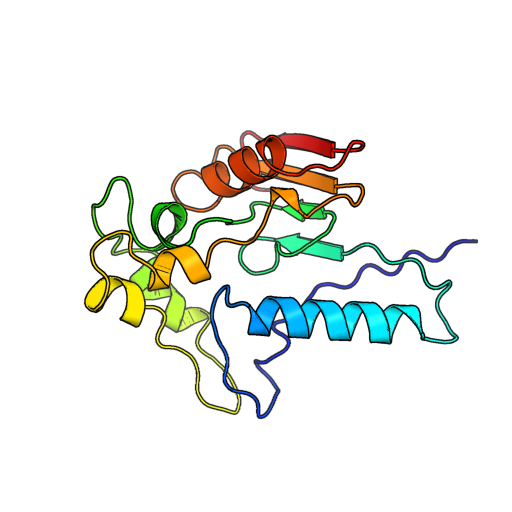TYR A C 1
ATOM 1279 O O . TYR A 1 159 ? -13.577 7.153 3.029 1.00 96.44 159 TYR A O 1
ATOM 1287 N N . LEU A 1 160 ? -14.968 8.779 2.306 1.00 95.38 160 LEU A N 1
ATOM 1288 C CA . LEU A 1 160 ? -13.991 9.537 1.535 1.00 95.38 160 LEU A CA 1
ATOM 1289 C C . LEU A 1 160 ? -14.131 11.018 1.871 1.00 95.38 160 LEU A C 1
ATOM 1291 O O . LEU A 1 160 ? -15.201 11.597 1.685 1.00 95.38 160 LEU A O 1
ATOM 1295 N N . GLU A 1 161 ? -13.043 11.622 2.326 1.00 94.69 161 GLU A N 1
ATOM 1296 C CA . GLU A 1 161 ? -12.910 13.060 2.533 1.00 94.69 161 GLU A CA 1
ATOM 1297 C C . GLU A 1 161 ? -11.911 13.598 1.504 1.00 94.69 161 GLU A C 1
ATOM 1299 O O . GLU A 1 161 ? -10.807 13.068 1.385 1.00 94.69 161 GLU A O 1
ATOM 1304 N N . ILE A 1 162 ? -12.298 14.622 0.733 1.00 93.56 162 ILE A N 1
ATOM 1305 C CA . ILE A 1 162 ? -11.418 15.237 -0.271 1.00 93.56 162 ILE A CA 1
ATOM 1306 C C . ILE A 1 162 ? -11.230 16.726 0.024 1.00 93.56 162 ILE A C 1
ATOM 1308 O O . ILE A 1 162 ? -12.206 17.457 0.208 1.00 93.56 162 ILE A O 1
ATOM 1312 N N . HIS A 1 163 ? -9.978 17.178 0.018 1.00 90.44 163 HIS A N 1
ATOM 1313 C CA . HIS A 1 163 ? -9.583 18.565 0.263 1.00 90.44 163 HIS A CA 1
ATOM 1314 C C . HIS A 1 163 ? -9.026 19.258 -0.971 1.00 90.44 163 HIS A C 1
ATOM 1316 O O . HIS A 1 163 ? -8.526 18.609 -1.887 1.00 90.44 163 HIS A O 1
ATOM 1322 N N . GLN A 1 164 ? -9.132 20.589 -0.983 1.00 85.62 164 GLN A N 1
ATOM 1323 C CA . GLN A 1 164 ? -8.504 21.426 -2.008 1.00 85.62 164 GLN A CA 1
ATOM 1324 C C . GLN A 1 164 ? -6.985 21.488 -1.818 1.00 85.62 164 GLN A C 1
ATOM 1326 O O . GLN A 1 164 ? -6.272 21.368 -2.803 1.00 85.62 164 GLN A O 1
ATOM 1331 N N . ASP A 1 165 ? -6.524 21.556 -0.566 1.00 77.88 165 ASP A N 1
ATOM 1332 C CA . ASP A 1 165 ? -5.107 21.677 -0.204 1.00 77.88 165 ASP A CA 1
ATOM 1333 C C . ASP A 1 165 ? -4.615 20.428 0.548 1.00 77.88 165 ASP A C 1
ATOM 1335 O O . ASP A 1 165 ? -5.426 19.603 0.996 1.00 77.88 165 ASP A O 1
ATOM 1339 N N . GLN A 1 166 ? -3.297 20.238 0.674 1.00 63.97 166 GLN A N 1
ATOM 1340 C CA . GLN A 1 166 ? -2.754 19.216 1.577 1.00 63.97 166 GLN A CA 1
ATOM 1341 C C . GLN A 1 166 ? -2.999 19.606 3.048 1.00 63.97 166 GLN A C 1
ATOM 1343 O O . GLN A 1 166 ? -2.821 20.763 3.427 1.00 63.97 166 GLN A O 1
ATOM 1348 N N . LYS A 1 167 ? -3.437 18.635 3.861 1.00 57.06 167 LYS A N 1
ATOM 1349 C CA . LYS A 1 167 ? -3.593 18.757 5.319 1.00 57.06 167 LYS A CA 1
ATOM 1350 C C . LYS A 1 167 ? -2.393 18.157 6.038 1.00 57.06 167 LYS A C 1
ATOM 1352 O O . LYS A 1 167 ? -1.902 17.117 5.546 1.00 57.06 167 LYS A O 1
#

pLDDT: mean 83.74, std 14.36, range [31.14, 96.75]